Protein AF-A0A9X0DJ21-F1 (afdb_monomer_lite)

Organism: NCBI:txid352851

Sequence (157 aa):
MDANLIQVYNGWKTKWSEVTDAQFYNQDRMFVDFAKQVISEDSALPYNHIPEDHETEIFLWKKCCLKAYTKSRVVLDADNSPAKGNPKRTIYPWAIMRDTIDQTLFAVPNGQESRDGLIYSQHYTLIKILFDSSKVYVFDNDSVENLTLDFGYIRSL

pLDDT: mean 78.43, std 15.04, range [40.66, 96.31]

Foldseek 3Di:
DDDDVVNVVVVVVVVCPVPDDCVVDPPVPDADDDDDDDAPPLADDPDPDRDPPDDGDWDFDFQVVVVVVLVVQFDADPVRHTDPFGWDKDWADPPPDPTTIWIKTAGDVVHPCVVVVHGIDTGDIPCVVVVVVVVADCVRDPCNVVVPPDVVVVVVD

Radius of gyration: 21.07 Å; chains: 1; bounding box: 64×50×48 Å

Structure (mmCIF, N/CA/C/O backbone):
data_AF-A0A9X0DJ21-F1
#
_entry.id   AF-A0A9X0DJ21-F1
#
loop_
_atom_site.group_PDB
_atom_site.id
_atom_site.type_symbol
_atom_site.label_atom_id
_atom_site.label_alt_id
_atom_site.label_comp_id
_atom_site.label_asym_id
_atom_site.label_entity_id
_atom_site.label_seq_id
_atom_site.pdbx_PDB_ins_code
_atom_site.Cartn_x
_atom_site.Cartn_y
_atom_site.Cartn_z
_atom_site.occupancy
_atom_site.B_iso_or_equiv
_atom_site.auth_seq_id
_atom_site.auth_comp_id
_atom_site.auth_asym_id
_atom_site.auth_atom_id
_atom_site.pdbx_PDB_model_num
ATOM 1 N N . MET A 1 1 ? -4.616 -16.361 -16.523 1.00 40.66 1 MET A N 1
ATOM 2 C CA . MET A 1 1 ? -5.342 -17.480 -15.884 1.00 40.66 1 MET A CA 1
ATOM 3 C C . MET A 1 1 ? -5.658 -17.015 -14.468 1.00 40.66 1 MET A C 1
ATOM 5 O O . MET A 1 1 ? -4.740 -16.924 -13.663 1.00 40.66 1 MET A O 1
ATOM 9 N N . ASP A 1 2 ? -6.891 -16.573 -14.210 1.00 50.56 2 ASP A N 1
ATOM 10 C CA . ASP A 1 2 ? -7.276 -15.996 -12.915 1.00 50.56 2 ASP A CA 1
ATOM 11 C C . ASP A 1 2 ? -7.423 -17.112 -11.882 1.00 50.56 2 ASP A C 1
ATOM 13 O O . ASP A 1 2 ? -8.472 -17.746 -11.765 1.00 50.56 2 ASP A O 1
ATOM 17 N N . ALA A 1 3 ? -6.347 -17.398 -11.149 1.00 56.91 3 ALA A N 1
ATOM 18 C CA . ALA A 1 3 ? -6.447 -18.252 -9.980 1.00 56.91 3 ALA A CA 1
ATOM 19 C C . ALA A 1 3 ? -7.400 -17.579 -8.982 1.00 56.91 3 ALA A C 1
ATOM 21 O O . ALA A 1 3 ? -7.166 -16.449 -8.548 1.00 56.91 3 ALA A O 1
ATOM 22 N N . ASN A 1 4 ? -8.484 -18.272 -8.630 1.00 76.38 4 ASN A N 1
ATOM 23 C CA . ASN A 1 4 ? -9.411 -17.823 -7.599 1.00 76.38 4 ASN A CA 1
ATOM 24 C C . ASN A 1 4 ? -8.607 -17.529 -6.317 1.00 76.38 4 ASN A C 1
ATOM 26 O O . ASN A 1 4 ? -7.841 -18.382 -5.865 1.00 76.38 4 ASN A O 1
ATOM 30 N N . LEU A 1 5 ? -8.766 -16.339 -5.728 1.00 71.50 5 LEU A N 1
ATOM 31 C CA . LEU A 1 5 ? -8.039 -15.912 -4.522 1.00 71.50 5 LEU A CA 1
ATOM 32 C C . LEU A 1 5 ? -8.135 -16.934 -3.378 1.00 71.50 5 LEU A C 1
ATOM 34 O O . LEU A 1 5 ? -7.177 -17.112 -2.631 1.00 71.50 5 LEU A O 1
ATOM 38 N N . ILE A 1 6 ? -9.252 -17.661 -3.288 1.00 77.25 6 ILE A N 1
ATOM 39 C CA . ILE A 1 6 ? -9.448 -18.747 -2.319 1.00 77.25 6 ILE A CA 1
ATOM 40 C C . ILE A 1 6 ? -8.429 -19.870 -2.543 1.00 77.25 6 ILE A C 1
ATOM 42 O O . ILE A 1 6 ? -7.840 -20.384 -1.594 1.00 77.25 6 ILE A O 1
ATOM 46 N N . GLN A 1 7 ? -8.189 -20.247 -3.798 1.00 83.38 7 GLN A N 1
ATOM 47 C CA . GLN A 1 7 ? -7.231 -21.293 -4.148 1.00 83.38 7 GLN A CA 1
ATOM 48 C C . GLN A 1 7 ? -5.796 -20.858 -3.835 1.00 83.38 7 GLN A C 1
ATOM 50 O O . GLN A 1 7 ? -5.029 -21.642 -3.275 1.00 83.38 7 GLN A O 1
ATOM 55 N N . VAL A 1 8 ? -5.453 -19.601 -4.137 1.00 81.06 8 VAL A N 1
ATOM 56 C CA . VAL A 1 8 ? -4.143 -19.019 -3.802 1.00 81.06 8 VAL A CA 1
ATOM 57 C C . VAL A 1 8 ? -3.930 -19.013 -2.288 1.00 81.06 8 VAL A C 1
ATOM 59 O O . VAL A 1 8 ? -2.890 -19.468 -1.813 1.00 81.06 8 VAL A O 1
ATOM 62 N N . TYR A 1 9 ? -4.934 -18.576 -1.524 1.00 81.00 9 TYR A N 1
ATOM 63 C CA . TYR A 1 9 ? -4.878 -18.550 -0.065 1.00 81.00 9 TYR A CA 1
ATOM 64 C C . TYR A 1 9 ? -4.716 -19.951 0.539 1.00 81.00 9 TYR A C 1
ATOM 66 O O . TYR A 1 9 ? -3.854 -20.159 1.390 1.00 81.00 9 TYR A O 1
ATOM 74 N N . ASN A 1 10 ? -5.488 -20.934 0.070 1.00 85.31 10 ASN A N 1
ATOM 75 C CA . ASN A 1 10 ? -5.385 -22.313 0.555 1.00 85.31 10 ASN A CA 1
ATOM 76 C C . ASN A 1 10 ? -4.012 -22.931 0.251 1.00 85.31 10 ASN A C 1
ATOM 78 O O . ASN A 1 10 ? -3.435 -23.613 1.102 1.00 85.31 10 ASN A O 1
ATOM 82 N N . GLY A 1 11 ? -3.465 -22.661 -0.938 1.00 88.00 11 GLY A N 1
ATOM 83 C CA . GLY A 1 11 ? -2.114 -23.084 -1.306 1.00 88.00 11 GLY A CA 1
ATOM 84 C C . GLY A 1 11 ? -1.044 -22.446 -0.418 1.00 88.00 11 GLY A C 1
ATOM 85 O O . GLY A 1 11 ? -0.156 -23.143 0.072 1.00 88.00 11 GLY A O 1
ATOM 86 N N . TRP A 1 12 ? -1.156 -21.140 -0.154 1.00 86.12 12 TRP A N 1
ATOM 87 C CA . TRP A 1 12 ? -0.276 -20.436 0.781 1.00 86.12 12 TRP A CA 1
ATOM 88 C C . TRP A 1 12 ? -0.368 -21.022 2.196 1.00 86.12 12 TRP A C 1
ATOM 90 O O . TRP A 1 12 ? 0.663 -21.341 2.781 1.00 86.12 12 TRP A O 1
ATOM 100 N N . LYS A 1 13 ? -1.582 -21.241 2.719 1.00 86.19 13 LYS A N 1
ATOM 101 C CA . LYS A 1 13 ? -1.806 -21.770 4.073 1.00 86.19 13 LYS A CA 1
ATOM 102 C C . LYS A 1 13 ? -1.182 -23.155 4.262 1.00 86.19 13 LYS A C 1
ATOM 104 O O . LYS A 1 13 ? -0.573 -23.407 5.296 1.00 86.19 13 LYS A O 1
ATOM 109 N N . THR A 1 14 ? -1.302 -24.019 3.253 1.00 91.00 14 THR A N 1
ATOM 110 C CA . THR A 1 14 ? -0.694 -25.360 3.261 1.00 91.00 14 THR A CA 1
ATOM 111 C C . THR A 1 14 ? 0.828 -25.259 3.345 1.00 91.00 14 THR A C 1
ATOM 113 O O . THR A 1 14 ? 1.427 -25.773 4.287 1.00 91.00 14 THR A O 1
ATOM 116 N N . LYS A 1 15 ? 1.449 -24.491 2.440 1.00 89.88 15 LYS A N 1
ATOM 117 C CA . LYS A 1 15 ? 2.904 -24.274 2.448 1.00 89.88 15 LYS A CA 1
ATOM 118 C C . LYS A 1 15 ? 3.387 -23.651 3.754 1.00 89.88 15 LYS A C 1
ATOM 120 O O . LYS A 1 15 ? 4.402 -24.071 4.290 1.00 89.88 15 LYS A O 1
ATOM 125 N N . TRP A 1 16 ? 2.651 -22.676 4.287 1.00 86.31 16 TRP A N 1
ATOM 126 C CA . TRP A 1 16 ? 2.971 -22.042 5.563 1.00 86.31 16 TRP A CA 1
ATOM 127 C C . TRP A 1 16 ? 3.025 -23.064 6.703 1.00 86.31 16 TRP A C 1
ATOM 129 O O . TRP A 1 16 ? 3.976 -23.057 7.479 1.00 86.31 16 TRP A O 1
ATOM 139 N N . SER A 1 17 ? 2.049 -23.974 6.788 1.00 87.88 17 SER A N 1
ATOM 140 C CA . SER A 1 17 ? 2.043 -25.020 7.821 1.00 87.88 17 SER A CA 1
ATOM 141 C C . SER A 1 17 ? 3.156 -26.059 7.668 1.00 87.88 17 SER A C 1
ATOM 143 O O . SER A 1 17 ? 3.545 -26.665 8.657 1.00 87.88 17 SER A O 1
ATOM 145 N N . GLU A 1 18 ? 3.683 -26.256 6.458 1.00 91.56 18 GLU A N 1
ATOM 146 C CA . GLU A 1 18 ? 4.798 -27.179 6.205 1.00 91.56 18 GLU A CA 1
ATOM 147 C C . GLU A 1 18 ? 6.156 -26.580 6.592 1.00 91.56 18 GLU A C 1
ATOM 149 O O . GLU A 1 18 ? 7.066 -27.314 6.971 1.00 91.56 18 GLU A O 1
ATOM 154 N N . VAL A 1 19 ? 6.309 -25.254 6.490 1.00 89.62 19 VAL A N 1
ATOM 155 C CA . VAL A 1 19 ? 7.598 -24.564 6.697 1.00 89.62 19 VAL A CA 1
ATOM 156 C C . VAL A 1 19 ? 7.697 -23.815 8.023 1.00 89.62 19 VAL A C 1
ATOM 158 O O . VAL A 1 19 ? 8.762 -23.292 8.350 1.00 89.62 19 VAL A O 1
ATOM 161 N N . THR A 1 20 ? 6.606 -23.732 8.786 1.00 87.06 20 THR A N 1
ATOM 162 C CA . THR A 1 20 ? 6.570 -23.045 10.081 1.00 87.06 20 THR A CA 1
ATOM 163 C C . THR A 1 20 ? 6.091 -23.968 11.186 1.00 87.06 20 THR A C 1
ATOM 165 O O . THR A 1 20 ? 5.258 -24.841 10.969 1.00 87.06 20 THR A O 1
ATOM 168 N N . ASP A 1 21 ? 6.586 -23.735 12.398 1.00 86.19 21 ASP A N 1
ATOM 169 C CA . ASP A 1 21 ? 6.181 -24.480 13.583 1.00 86.19 21 ASP A CA 1
ATOM 170 C C . ASP A 1 21 ? 5.478 -23.540 14.569 1.00 86.19 21 ASP A C 1
ATOM 172 O O . ASP A 1 21 ? 6.038 -22.531 15.012 1.00 86.19 21 ASP A O 1
ATOM 176 N N . ALA A 1 22 ? 4.222 -23.871 14.877 1.00 85.75 22 ALA A N 1
ATOM 177 C CA . ALA A 1 22 ? 3.327 -23.077 15.713 1.00 85.75 22 ALA A CA 1
ATOM 178 C C . ALA A 1 22 ? 3.834 -22.890 17.152 1.00 85.75 22 ALA A C 1
ATOM 180 O O . ALA A 1 22 ? 3.338 -22.011 17.851 1.00 85.75 22 ALA A O 1
ATOM 181 N N . GLN A 1 23 ? 4.839 -23.650 17.603 1.00 91.44 23 GLN A N 1
ATOM 182 C CA . GLN A 1 23 ? 5.464 -23.398 18.903 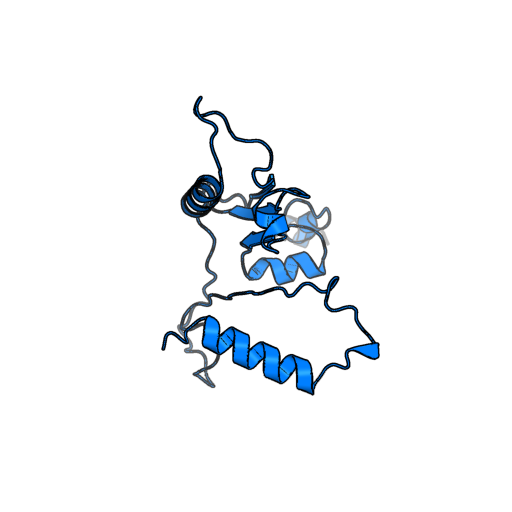1.00 91.44 23 GLN A CA 1
ATOM 183 C C . GLN A 1 23 ? 6.248 -22.072 18.945 1.00 91.44 23 GLN A C 1
ATOM 185 O O . GLN A 1 23 ? 6.427 -21.501 20.021 1.00 91.44 23 GLN A O 1
ATOM 190 N N . PHE A 1 24 ? 6.701 -21.562 17.792 1.00 87.88 24 PHE A N 1
ATOM 191 C CA . PHE A 1 24 ? 7.548 -20.364 17.709 1.00 87.88 24 PHE A CA 1
ATOM 192 C C . PHE A 1 24 ? 6.795 -19.084 17.337 1.00 87.88 24 PHE A C 1
ATOM 194 O O . PHE A 1 24 ? 7.401 -18.013 17.287 1.0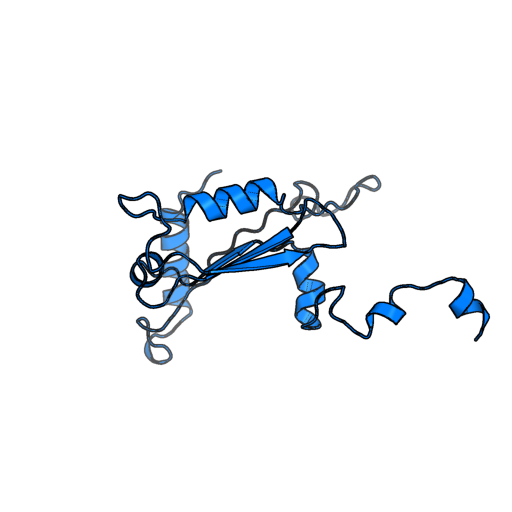0 87.88 24 PHE A O 1
ATOM 201 N N . TYR A 1 25 ? 5.485 -19.152 17.088 1.00 83.75 25 TYR A N 1
ATOM 202 C CA . TYR A 1 25 ? 4.683 -17.968 16.791 1.00 83.75 25 TYR A CA 1
ATOM 203 C C . TYR A 1 25 ? 3.259 -18.091 17.321 1.00 83.75 25 TYR A C 1
ATOM 205 O O . TYR A 1 25 ? 2.696 -19.170 17.450 1.00 83.75 25 TYR A O 1
ATOM 213 N N . ASN A 1 26 ? 2.649 -16.948 17.621 1.00 84.75 26 ASN A N 1
ATOM 214 C CA . ASN A 1 26 ? 1.256 -16.897 18.036 1.00 84.75 26 ASN A CA 1
ATOM 215 C C . ASN A 1 26 ? 0.386 -16.569 16.817 1.00 84.75 26 ASN A C 1
ATOM 217 O O . ASN A 1 26 ? 0.469 -15.464 16.283 1.00 84.75 26 ASN A O 1
ATOM 221 N N . GLN A 1 27 ? -0.437 -17.531 16.397 1.00 80.38 27 GLN A N 1
ATOM 222 C CA . GLN A 1 27 ? -1.327 -17.398 15.240 1.00 80.38 27 GLN A CA 1
ATOM 223 C C . GLN A 1 27 ? -2.316 -16.231 15.377 1.00 80.38 27 GLN A C 1
ATOM 225 O O . GLN A 1 27 ? -2.564 -15.542 14.392 1.00 80.38 27 GLN A O 1
ATOM 230 N N . ASP A 1 28 ? -2.791 -15.936 16.589 1.00 81.69 28 ASP A N 1
ATOM 231 C CA . ASP A 1 28 ? -3.729 -14.835 16.867 1.00 81.69 28 ASP A CA 1
ATOM 232 C C . ASP A 1 28 ? -3.067 -13.447 16.827 1.00 81.69 28 ASP A C 1
ATOM 234 O O . ASP A 1 28 ? -3.740 -12.418 16.876 1.00 81.69 28 ASP A O 1
ATOM 238 N N . ARG A 1 29 ? -1.732 -13.399 16.778 1.00 81.19 29 ARG A N 1
ATOM 239 C CA . ARG A 1 29 ? -0.933 -12.164 16.733 1.00 81.19 29 ARG A CA 1
ATOM 240 C C . ARG A 1 29 ? -0.058 -12.080 15.483 1.00 81.19 29 ARG A C 1
ATOM 242 O O . ARG A 1 29 ? 0.828 -11.230 15.411 1.00 81.19 29 ARG A O 1
ATOM 249 N N . MET A 1 30 ? -0.294 -12.964 14.519 1.00 81.81 30 MET A N 1
ATOM 250 C CA . MET A 1 30 ? 0.423 -13.013 13.256 1.00 81.81 30 MET A CA 1
ATOM 251 C C . MET A 1 30 ? -0.369 -12.282 12.175 1.00 81.81 30 MET A C 1
ATOM 253 O O . MET A 1 30 ? -1.563 -12.508 12.000 1.00 81.81 30 MET A O 1
ATOM 257 N N . PHE A 1 31 ? 0.326 -11.452 11.404 1.00 81.81 31 PHE A N 1
ATOM 258 C CA . PHE A 1 31 ? -0.225 -10.788 10.230 1.00 81.81 31 PHE A CA 1
ATOM 259 C C . PHE A 1 31 ? 0.517 -11.260 8.987 1.00 81.81 31 PHE A C 1
ATOM 261 O O . PHE A 1 31 ? 1.716 -11.533 9.035 1.00 81.81 31 PHE A O 1
ATOM 268 N N . VAL A 1 32 ? -0.208 -11.355 7.879 1.00 80.94 32 VAL A N 1
ATOM 269 C CA . VAL A 1 32 ? 0.325 -11.776 6.584 1.00 80.94 32 VAL A CA 1
ATOM 270 C C . VAL A 1 32 ? 0.119 -10.630 5.615 1.00 80.94 32 VAL A C 1
ATOM 272 O O . VAL A 1 32 ? -1.006 -10.154 5.460 1.00 80.94 32 VAL A O 1
ATOM 275 N N . ASP A 1 33 ? 1.198 -10.191 4.976 1.00 82.75 33 ASP A N 1
ATOM 276 C CA . ASP A 1 33 ? 1.114 -9.201 3.910 1.00 82.75 33 ASP A CA 1
ATOM 277 C C . ASP A 1 33 ? 0.803 -9.907 2.583 1.00 82.75 33 ASP A C 1
ATOM 279 O O . ASP A 1 33 ? 1.553 -10.777 2.130 1.00 82.75 33 ASP A O 1
ATOM 283 N N . PHE A 1 34 ? -0.331 -9.553 1.979 1.00 80.69 34 PHE A N 1
ATOM 284 C CA . PHE A 1 34 ? -0.727 -10.028 0.659 1.00 80.69 34 PHE A CA 1
ATOM 285 C C . PHE A 1 34 ? -0.479 -8.921 -0.360 1.00 80.69 34 PHE A C 1
ATOM 287 O O . PHE A 1 34 ? -1.236 -7.954 -0.445 1.00 80.69 34 PHE A O 1
ATOM 294 N N . ALA A 1 35 ? 0.556 -9.104 -1.176 1.00 81.06 35 ALA A N 1
ATOM 295 C CA . ALA A 1 35 ? 0.945 -8.145 -2.198 1.00 81.06 35 ALA A CA 1
ATOM 296 C C . ALA A 1 35 ? 0.692 -8.679 -3.613 1.00 81.06 35 ALA A C 1
ATOM 298 O O . ALA A 1 35 ? 0.851 -9.867 -3.901 1.00 81.06 35 ALA A O 1
ATOM 299 N N . LYS A 1 36 ? 0.343 -7.763 -4.519 1.00 81.44 36 LYS A N 1
ATOM 300 C CA . LYS A 1 36 ? 0.365 -7.984 -5.966 1.00 81.44 36 LYS A CA 1
ATOM 301 C C . LYS A 1 36 ? 1.354 -7.010 -6.582 1.00 81.44 36 LYS A C 1
ATOM 303 O O . LYS A 1 36 ? 1.246 -5.804 -6.373 1.00 81.44 36 LYS A O 1
ATOM 308 N N . GLN A 1 37 ? 2.252 -7.539 -7.399 1.00 80.56 37 GLN A N 1
ATOM 309 C CA . GLN A 1 37 ? 3.122 -6.740 -8.244 1.00 80.56 37 GLN A CA 1
ATOM 310 C C . GLN A 1 37 ? 2.578 -6.748 -9.674 1.00 80.56 37 GLN A C 1
ATOM 312 O O . GLN A 1 37 ? 2.208 -7.797 -10.198 1.00 80.56 37 GLN A O 1
ATOM 317 N N . VAL A 1 38 ? 2.501 -5.568 -10.287 1.00 80.69 38 VAL A N 1
ATOM 318 C CA . VAL A 1 38 ? 2.201 -5.412 -11.714 1.00 80.69 38 VAL A CA 1
ATOM 319 C C . VAL A 1 38 ? 3.465 -4.883 -12.369 1.00 80.69 38 VAL A C 1
ATOM 321 O O . VAL A 1 38 ? 3.935 -3.801 -12.022 1.00 80.69 38 VAL A O 1
ATOM 324 N N . ILE A 1 39 ? 4.017 -5.678 -13.273 1.00 77.06 39 ILE A N 1
ATOM 325 C CA . ILE A 1 39 ? 5.148 -5.324 -14.129 1.00 77.06 39 ILE A CA 1
ATOM 326 C C . ILE A 1 39 ? 4.647 -5.194 -15.563 1.00 77.06 39 ILE A C 1
ATOM 328 O O . ILE A 1 39 ? 3.575 -5.721 -15.878 1.00 77.06 39 ILE A O 1
ATOM 332 N N . SER A 1 40 ? 5.380 -4.462 -16.402 1.00 75.88 40 SER A N 1
ATOM 333 C CA . SER A 1 40 ? 5.120 -4.494 -17.842 1.00 75.88 40 SER A CA 1
ATOM 334 C C . SER A 1 40 ? 5.287 -5.931 -18.332 1.00 75.88 40 SER A C 1
ATOM 336 O O . SER A 1 40 ? 6.086 -6.693 -17.783 1.00 75.88 40 SER A O 1
ATOM 338 N N . GLU A 1 41 ? 4.477 -6.321 -19.312 1.00 69.81 41 GLU A N 1
ATOM 339 C CA . GLU A 1 41 ? 4.492 -7.676 -19.873 1.00 69.81 41 GLU A CA 1
ATOM 340 C C . GLU A 1 41 ? 5.894 -8.052 -20.366 1.00 69.81 41 GLU A C 1
ATOM 342 O O . GLU A 1 41 ? 6.343 -9.187 -20.200 1.00 69.81 41 GLU A O 1
ATOM 347 N N . ASP A 1 42 ? 6.619 -7.048 -20.844 1.00 65.94 42 ASP A N 1
ATOM 348 C CA . ASP A 1 42 ? 7.948 -7.191 -21.407 1.00 65.94 42 ASP A CA 1
ATOM 349 C C . ASP A 1 42 ? 9.071 -7.083 -20.355 1.00 65.94 42 ASP A C 1
ATOM 351 O O . ASP A 1 42 ? 10.237 -7.312 -20.677 1.00 65.94 42 ASP A O 1
ATOM 355 N N . SER A 1 43 ? 8.756 -6.782 -19.082 1.00 61.31 43 SER A N 1
ATOM 356 C CA . SER A 1 43 ? 9.764 -6.401 -18.082 1.00 61.31 43 SER A CA 1
ATOM 357 C C . SER A 1 43 ? 10.225 -7.467 -17.078 1.00 61.31 43 SER A C 1
ATOM 359 O O . SER A 1 43 ? 11.079 -7.122 -16.265 1.00 61.31 43 SER A O 1
ATOM 361 N N . ALA A 1 44 ? 9.779 -8.741 -17.140 1.00 56.59 44 ALA A N 1
ATOM 362 C CA . ALA A 1 44 ? 10.603 -9.914 -16.740 1.00 56.59 44 ALA A CA 1
ATOM 363 C C . ALA A 1 44 ? 9.929 -11.313 -16.848 1.00 56.59 44 ALA A C 1
ATOM 365 O O . ALA A 1 44 ? 8.794 -11.514 -16.419 1.00 56.59 44 ALA A O 1
ATOM 366 N N . LEU A 1 45 ? 10.774 -12.296 -17.223 1.00 53.47 45 LEU A N 1
ATOM 367 C CA . LEU A 1 45 ? 10.781 -13.763 -16.977 1.00 53.47 45 LEU A CA 1
ATOM 368 C C . LEU A 1 45 ? 10.420 -14.783 -18.086 1.00 53.47 45 LEU A C 1
ATOM 370 O O . LEU A 1 45 ? 10.922 -15.901 -17.964 1.00 53.47 45 LEU A O 1
ATOM 374 N N . PRO A 1 46 ? 9.663 -14.514 -19.170 1.00 53.41 46 PRO A N 1
ATOM 375 C CA . PRO A 1 46 ? 9.485 -15.525 -20.224 1.00 53.41 46 PRO A CA 1
ATOM 376 C C . PRO A 1 46 ? 10.692 -15.634 -21.167 1.00 53.41 46 PRO A C 1
ATOM 378 O O . PRO A 1 46 ? 10.907 -16.677 -21.783 1.00 53.41 46 PRO A O 1
ATOM 381 N N . TYR A 1 47 ? 11.474 -14.559 -21.292 1.00 52.84 47 TYR A N 1
ATOM 382 C CA . TYR A 1 47 ? 12.551 -14.453 -22.267 1.00 52.84 47 TYR A CA 1
ATOM 383 C C . TYR A 1 47 ? 13.914 -14.475 -21.572 1.00 52.84 47 TYR A C 1
ATOM 385 O O . TYR A 1 47 ? 14.208 -13.638 -20.724 1.00 52.84 47 TYR A O 1
ATOM 393 N N . ASN A 1 48 ? 14.784 -15.401 -21.987 1.00 58.38 48 ASN A N 1
ATOM 394 C CA . ASN A 1 48 ? 16.209 -15.395 -21.625 1.00 58.38 48 ASN A CA 1
ATOM 395 C C . ASN A 1 48 ? 16.980 -14.228 -22.285 1.00 58.38 48 ASN A C 1
ATOM 397 O O . ASN A 1 48 ? 18.186 -14.106 -22.087 1.00 58.38 48 ASN A O 1
ATOM 401 N N . HIS A 1 49 ? 16.305 -13.410 -23.102 1.00 62.12 49 HIS A N 1
ATOM 402 C CA . HIS A 1 49 ? 16.877 -12.304 -23.860 1.00 62.12 49 HIS A CA 1
ATOM 403 C C . HIS A 1 49 ? 15.879 -11.141 -23.919 1.00 62.12 49 HIS A C 1
ATOM 405 O O . HIS A 1 49 ? 14.745 -11.321 -24.354 1.00 62.12 49 HIS A O 1
ATOM 411 N N . ILE A 1 50 ? 16.310 -9.955 -23.498 1.00 67.69 50 ILE A N 1
ATOM 412 C CA . ILE A 1 50 ? 15.560 -8.700 -23.632 1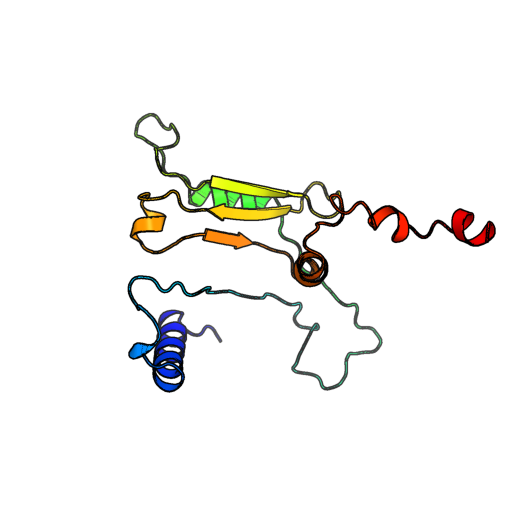.00 67.69 50 ILE A CA 1
ATOM 413 C C . ILE A 1 50 ? 15.804 -8.176 -25.061 1.00 67.69 50 ILE A C 1
ATOM 415 O O . ILE A 1 50 ? 16.974 -8.119 -25.446 1.00 67.69 50 ILE A O 1
ATOM 419 N N . PRO A 1 51 ? 14.782 -7.871 -25.882 1.00 71.44 51 PRO A N 1
ATOM 420 C CA . PRO A 1 51 ? 14.988 -7.298 -27.217 1.00 71.44 51 PRO A CA 1
ATOM 421 C C . PRO A 1 51 ? 15.849 -6.026 -27.170 1.00 71.44 51 PRO A C 1
ATOM 423 O O . PRO A 1 51 ? 15.753 -5.259 -26.216 1.00 71.44 51 PRO A O 1
ATOM 426 N N . GLU A 1 52 ? 16.697 -5.793 -28.178 1.00 74.69 52 GLU A N 1
ATOM 427 C CA . GLU A 1 52 ? 17.582 -4.609 -28.208 1.00 74.69 52 GLU A CA 1
ATOM 428 C C . GLU A 1 52 ? 16.808 -3.278 -28.256 1.00 74.69 52 GLU A C 1
ATOM 430 O O . GLU A 1 52 ? 17.330 -2.250 -27.833 1.00 74.69 52 GLU A O 1
ATOM 435 N N . ASP A 1 53 ? 15.567 -3.298 -28.742 1.00 78.38 53 ASP A N 1
ATOM 436 C CA . ASP A 1 53 ? 14.647 -2.162 -28.824 1.00 78.38 53 ASP A CA 1
ATOM 437 C C . ASP A 1 53 ? 13.668 -2.073 -27.640 1.00 78.38 53 ASP A C 1
ATOM 439 O O . ASP A 1 53 ? 12.771 -1.229 -27.639 1.00 78.38 53 ASP A O 1
ATOM 443 N N . HIS A 1 54 ? 13.824 -2.920 -26.618 1.00 74.25 54 HIS A N 1
ATOM 444 C CA . HIS A 1 54 ? 12.947 -2.902 -25.455 1.00 74.25 54 HIS A CA 1
ATOM 445 C C . HIS A 1 54 ? 13.298 -1.758 -24.495 1.00 74.25 54 HIS A C 1
ATOM 447 O O . HIS A 1 54 ? 14.374 -1.727 -23.892 1.00 74.25 54 HIS A O 1
ATOM 453 N N . GLU A 1 55 ? 12.345 -0.852 -24.279 1.00 73.44 55 GLU A N 1
ATOM 454 C CA . GLU A 1 55 ? 12.430 0.157 -23.227 1.00 73.44 55 GLU A CA 1
ATOM 455 C C . GLU A 1 55 ? 11.820 -0.370 -21.925 1.00 73.44 55 GLU A C 1
ATOM 457 O O . GLU A 1 55 ? 10.689 -0.850 -21.888 1.00 73.44 55 GLU A O 1
ATOM 462 N N . THR A 1 56 ? 12.567 -0.263 -20.823 1.00 72.69 56 THR A N 1
ATOM 463 C CA . THR A 1 56 ? 12.065 -0.678 -19.510 1.00 72.69 56 THR A CA 1
ATOM 464 C C . THR A 1 56 ? 10.965 0.263 -19.033 1.00 72.69 56 THR A C 1
ATOM 466 O O . THR A 1 56 ? 11.187 1.458 -18.836 1.00 72.69 56 THR A O 1
ATOM 469 N N . GLU A 1 57 ? 9.794 -0.297 -18.749 1.00 78.81 57 GLU A N 1
ATOM 470 C CA . GLU A 1 57 ? 8.647 0.460 -18.260 1.00 78.81 57 GLU A CA 1
ATOM 471 C C . GLU A 1 57 ? 8.397 0.246 -16.763 1.00 78.81 57 GLU A C 1
ATOM 473 O O . GLU A 1 57 ? 8.510 -0.861 -16.224 1.00 78.81 57 GLU A O 1
ATOM 478 N N . ILE A 1 58 ? 7.976 1.320 -16.091 1.00 77.69 58 ILE A N 1
ATOM 479 C CA . ILE A 1 58 ? 7.511 1.292 -14.703 1.00 77.69 58 ILE A CA 1
ATOM 480 C C . ILE A 1 58 ? 6.109 1.891 -14.655 1.00 77.69 58 ILE A C 1
ATOM 482 O O . ILE A 1 58 ? 5.884 3.027 -15.074 1.00 77.69 58 ILE A O 1
ATOM 486 N N . PHE A 1 59 ? 5.160 1.151 -14.084 1.00 85.81 59 PHE A N 1
ATOM 487 C CA . PHE A 1 59 ? 3.815 1.667 -13.866 1.00 85.81 59 PHE A CA 1
ATOM 488 C C . PHE A 1 59 ? 3.741 2.519 -12.602 1.00 85.81 59 PHE A C 1
ATOM 490 O O . PHE A 1 59 ? 4.127 2.084 -11.518 1.00 85.81 59 PHE A O 1
ATOM 497 N N . LEU A 1 60 ? 3.185 3.723 -12.751 1.00 89.31 60 LEU A N 1
ATOM 498 C CA . LEU A 1 60 ? 2.901 4.649 -11.658 1.00 89.31 60 LEU A CA 1
ATOM 499 C C . LEU A 1 60 ? 1.407 4.655 -11.329 1.00 89.31 60 LEU A C 1
ATOM 501 O O . LEU A 1 60 ? 0.547 4.556 -12.211 1.00 89.31 60 LEU A O 1
ATOM 505 N N . TRP A 1 61 ? 1.077 4.874 -10.060 1.00 92.62 61 TRP A N 1
ATOM 506 C CA . TRP A 1 61 ? -0.312 5.001 -9.640 1.00 92.62 61 TRP A CA 1
ATOM 507 C C . TRP A 1 61 ? -0.884 6.386 -9.944 1.00 92.62 61 TRP A C 1
ATOM 509 O O . TRP A 1 61 ? -0.420 7.409 -9.434 1.00 92.62 61 TRP A O 1
ATOM 519 N N . LYS A 1 62 ? -1.977 6.428 -10.716 1.00 94.62 62 LYS A N 1
ATOM 520 C CA . LYS A 1 62 ? -2.727 7.667 -10.955 1.00 94.62 62 LYS A CA 1
ATOM 521 C C . LYS A 1 62 ? -3.444 8.130 -9.686 1.00 94.62 62 LYS A C 1
ATOM 523 O O . LYS A 1 62 ? -4.242 7.407 -9.082 1.00 94.62 62 LYS A O 1
ATOM 528 N N . LYS A 1 63 ? -3.258 9.404 -9.344 1.00 94.81 63 LYS A N 1
ATOM 529 C CA . LYS A 1 63 ? -3.864 10.079 -8.187 1.00 94.81 63 LYS A CA 1
ATOM 530 C C . LYS A 1 63 ? -5.387 9.987 -8.168 1.00 94.81 63 LYS A C 1
ATOM 532 O O . LYS A 1 63 ? -5.973 9.866 -7.093 1.00 94.81 63 LYS A O 1
ATOM 537 N N . CYS A 1 64 ? -6.045 10.056 -9.326 1.00 95.69 64 CYS A N 1
ATOM 538 C CA . CYS A 1 64 ? -7.502 9.939 -9.419 1.00 95.69 64 CYS A CA 1
ATOM 539 C C . CYS A 1 64 ? -8.000 8.539 -9.024 1.00 95.69 64 CYS A C 1
ATOM 541 O O . CYS A 1 64 ? -8.944 8.440 -8.242 1.00 95.69 64 CYS A O 1
ATOM 543 N N . CYS A 1 65 ? -7.326 7.478 -9.476 1.00 95.75 65 CYS A N 1
ATOM 544 C CA . CYS A 1 65 ? -7.657 6.092 -9.149 1.00 95.75 65 CYS A CA 1
ATOM 545 C C . CYS A 1 65 ? -7.479 5.827 -7.653 1.00 95.75 65 CYS A C 1
ATOM 547 O O . CYS A 1 65 ? -8.381 5.315 -6.996 1.00 95.75 65 CYS A O 1
ATOM 549 N N . LEU A 1 66 ? -6.361 6.281 -7.084 1.00 95.75 66 LEU A N 1
ATOM 550 C CA . LEU A 1 66 ? -6.098 6.140 -5.655 1.00 95.75 66 LEU A CA 1
ATOM 551 C C . LEU A 1 66 ? -7.068 6.951 -4.786 1.00 95.75 66 LEU A C 1
ATOM 553 O O . LEU A 1 66 ? -7.470 6.484 -3.722 1.00 95.75 66 LEU A O 1
ATOM 557 N N . LYS A 1 67 ? -7.509 8.131 -5.248 1.00 95.62 67 LYS A N 1
ATOM 558 C CA . LYS A 1 67 ? -8.596 8.892 -4.606 1.00 95.62 67 LYS A CA 1
ATOM 559 C C . LYS A 1 67 ? -9.930 8.144 -4.659 1.00 95.62 67 LYS A C 1
ATOM 561 O O . LYS A 1 67 ? -10.649 8.156 -3.665 1.00 95.62 67 LYS A O 1
ATOM 566 N N . ALA A 1 68 ? -10.271 7.536 -5.795 1.00 96.31 68 ALA A N 1
ATOM 567 C CA . ALA A 1 68 ? -11.490 6.742 -5.930 1.00 96.31 68 ALA A CA 1
ATOM 568 C C . ALA A 1 68 ? -11.460 5.526 -4.993 1.00 96.31 68 ALA A C 1
ATOM 570 O O . ALA A 1 68 ? -12.425 5.304 -4.266 1.00 96.31 68 ALA A O 1
ATOM 571 N N . TYR A 1 69 ? -10.318 4.832 -4.918 1.00 95.50 69 TYR A N 1
ATOM 572 C CA . TYR A 1 69 ? -10.099 3.754 -3.958 1.00 95.50 69 TYR A CA 1
ATOM 573 C C . TYR A 1 69 ? -10.323 4.237 -2.524 1.00 95.50 69 TYR A C 1
ATOM 575 O O . TYR A 1 69 ? -11.155 3.670 -1.826 1.00 95.50 69 TYR A O 1
ATOM 583 N N . THR A 1 70 ? -9.693 5.340 -2.095 1.00 94.81 70 THR A N 1
ATOM 584 C CA . THR A 1 70 ? -9.933 5.885 -0.746 1.00 94.81 70 THR A CA 1
ATOM 585 C C . THR A 1 70 ? -11.411 6.157 -0.496 1.00 94.81 70 THR A C 1
ATOM 587 O O . THR A 1 70 ? -11.925 5.759 0.541 1.00 94.81 70 THR A O 1
ATOM 590 N N . LYS A 1 71 ? -12.108 6.800 -1.440 1.00 94.19 71 LYS A N 1
ATOM 591 C CA . LYS A 1 71 ? -13.540 7.095 -1.298 1.00 94.19 71 LYS A CA 1
ATOM 592 C C . LYS A 1 71 ? -14.383 5.831 -1.132 1.00 94.19 71 LYS A C 1
ATOM 594 O O . LYS A 1 71 ? -15.290 5.845 -0.316 1.00 94.19 71 LYS A O 1
ATOM 599 N N . SER A 1 72 ? -14.057 4.744 -1.835 1.00 93.44 72 SER A N 1
ATOM 600 C CA . SER A 1 72 ? -14.758 3.461 -1.660 1.00 93.44 72 SER A CA 1
ATOM 601 C C . SER A 1 72 ? -14.550 2.813 -0.288 1.00 93.44 72 SER A C 1
ATOM 603 O O . SER A 1 72 ? -15.294 1.905 0.063 1.00 93.44 72 SER A O 1
ATOM 605 N N . ARG A 1 73 ? -13.554 3.263 0.487 1.00 92.00 73 ARG A N 1
ATOM 606 C CA . ARG A 1 73 ? -13.309 2.801 1.862 1.00 92.00 73 ARG A CA 1
ATOM 607 C C . ARG A 1 73 ? -13.949 3.701 2.920 1.00 92.00 73 ARG A C 1
ATOM 609 O O . ARG A 1 73 ? -13.885 3.373 4.099 1.00 92.00 73 ARG A O 1
ATOM 616 N N . VAL A 1 74 ? -14.523 4.840 2.524 1.00 91.31 74 VAL A N 1
ATOM 617 C CA . VAL A 1 74 ? -15.162 5.765 3.461 1.00 91.31 74 VAL A CA 1
ATOM 618 C C . VAL A 1 74 ? -16.593 5.313 3.731 1.00 91.31 74 VAL A C 1
ATOM 620 O O . VAL A 1 74 ? -17.415 5.242 2.821 1.00 91.31 74 VAL A O 1
ATOM 623 N N . VAL A 1 75 ? -16.893 5.063 4.998 1.00 90.00 75 VAL A N 1
ATOM 624 C CA . VAL A 1 75 ? -18.242 4.874 5.528 1.00 90.00 75 VAL A CA 1
ATOM 625 C C . VAL A 1 75 ? -18.791 6.233 5.953 1.00 90.00 75 VAL A C 1
ATOM 627 O O . VAL A 1 75 ? -18.091 7.02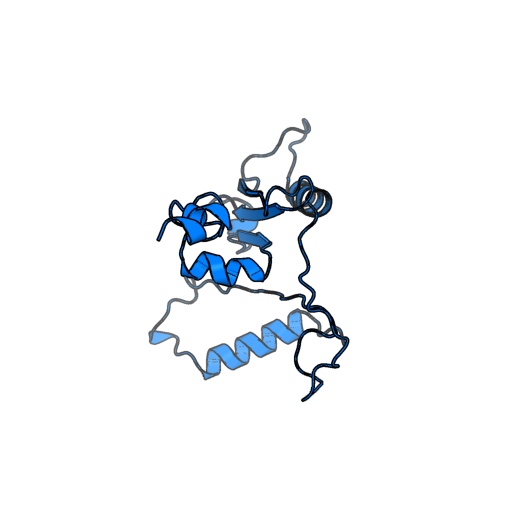0 6.601 1.00 90.00 75 VAL A O 1
ATOM 630 N N . LEU A 1 76 ? -20.034 6.512 5.572 1.00 91.88 76 LEU A N 1
ATOM 631 C CA . LEU A 1 76 ? -20.743 7.740 5.914 1.00 91.88 76 LEU A CA 1
ATOM 632 C C . LEU A 1 76 ? -21.856 7.438 6.918 1.00 91.88 76 LEU A C 1
ATOM 634 O O . LEU A 1 76 ? -22.494 6.387 6.833 1.00 91.88 76 LEU A O 1
ATOM 638 N N . ASP A 1 77 ? -22.081 8.364 7.843 1.00 91.12 77 ASP A N 1
ATOM 639 C CA . ASP A 1 77 ? -23.241 8.357 8.730 1.00 91.12 77 ASP A CA 1
ATOM 640 C C . ASP A 1 77 ? -24.503 8.826 7.976 1.00 91.12 77 ASP A C 1
ATOM 642 O O . ASP A 1 77 ? -24.449 9.257 6.820 1.00 91.12 77 ASP A O 1
ATOM 646 N N . ALA A 1 78 ? -25.672 8.739 8.620 1.00 92.00 78 ALA A N 1
ATOM 647 C CA . ALA A 1 78 ? -26.958 9.094 8.007 1.00 92.00 78 ALA A CA 1
ATOM 648 C C . ALA A 1 78 ? -27.047 10.569 7.562 1.00 92.00 78 ALA A C 1
ATOM 650 O O . ALA A 1 78 ? -27.824 10.900 6.668 1.00 92.00 78 ALA A O 1
ATOM 651 N N . ASP A 1 79 ? -26.247 11.445 8.169 1.00 93.44 79 ASP A N 1
ATOM 652 C CA . ASP A 1 79 ? -26.114 12.862 7.820 1.00 93.44 79 ASP A CA 1
ATOM 653 C C . ASP A 1 79 ? -25.074 13.120 6.711 1.00 93.44 79 ASP A C 1
ATOM 655 O O . ASP A 1 79 ? -24.764 14.270 6.399 1.00 93.44 79 ASP A O 1
ATOM 659 N N . ASN A 1 80 ? -24.552 12.054 6.096 1.00 89.25 80 ASN A N 1
ATOM 660 C CA . ASN A 1 80 ? -23.531 12.078 5.054 1.00 89.25 80 ASN A CA 1
ATOM 661 C C . ASN A 1 80 ? -22.153 12.587 5.533 1.00 89.25 80 ASN A C 1
ATOM 663 O O . ASN A 1 80 ? -21.292 12.913 4.708 1.00 89.25 80 ASN A O 1
ATOM 667 N N . SER A 1 81 ? -21.918 12.647 6.849 1.00 90.25 81 SER A N 1
ATOM 668 C CA . SER A 1 81 ? -20.602 12.935 7.423 1.00 90.25 81 SER A CA 1
ATOM 669 C C . SER A 1 81 ? -19.729 11.666 7.498 1.00 90.25 81 SER A C 1
ATOM 671 O O . SER A 1 81 ? -20.255 10.551 7.529 1.00 90.25 81 SER A O 1
ATOM 673 N N . PRO A 1 82 ? -18.383 11.776 7.479 1.00 88.00 82 PRO A N 1
ATOM 674 C CA . PRO A 1 82 ? -17.515 10.610 7.618 1.00 88.00 82 PRO A CA 1
ATOM 675 C C . PRO A 1 82 ? -17.665 9.954 8.993 1.00 88.00 82 PRO A C 1
ATOM 677 O O . PRO A 1 82 ? -17.310 10.552 10.010 1.00 88.00 82 PRO A O 1
ATOM 680 N N . ALA A 1 83 ? -18.087 8.691 9.003 1.00 88.38 83 ALA A N 1
ATOM 681 C CA . ALA A 1 83 ? -18.247 7.917 10.224 1.00 88.38 83 ALA A CA 1
ATOM 682 C C . ALA A 1 83 ? -16.928 7.763 11.001 1.00 88.38 83 ALA A C 1
ATOM 684 O O . ALA A 1 83 ? -15.812 7.781 10.453 1.00 88.38 83 ALA A O 1
ATOM 685 N N . LYS A 1 84 ? -17.037 7.550 12.313 1.00 86.62 84 LYS A N 1
ATOM 686 C CA . LYS A 1 84 ? -15.873 7.247 13.152 1.00 86.62 84 LYS A CA 1
ATOM 687 C C . LYS A 1 84 ? -15.297 5.876 12.781 1.00 86.62 84 LYS A C 1
ATOM 689 O O . LYS A 1 84 ? -16.018 4.891 12.696 1.00 86.62 84 LYS A O 1
ATOM 694 N N . GLY A 1 85 ? -13.973 5.802 12.632 1.00 87.50 85 GLY A N 1
ATOM 695 C CA . GLY A 1 85 ? -13.272 4.552 12.308 1.00 87.50 85 GLY A CA 1
ATOM 696 C C . GLY A 1 85 ? -12.917 4.379 10.831 1.00 87.50 85 GLY A C 1
ATOM 697 O O . GLY A 1 85 ? -12.360 3.346 10.473 1.00 87.50 85 GLY A O 1
ATOM 698 N N . ASN A 1 86 ? -13.179 5.391 9.999 1.00 90.56 86 ASN A N 1
ATOM 699 C CA . ASN A 1 86 ? -12.677 5.455 8.628 1.00 90.56 86 ASN A CA 1
ATOM 700 C C . ASN A 1 86 ? -11.141 5.374 8.565 1.00 90.56 86 ASN A C 1
ATOM 702 O O . ASN A 1 86 ? -10.475 5.985 9.408 1.00 90.56 86 ASN A O 1
ATOM 706 N N . PRO A 1 87 ? -10.566 4.682 7.563 1.00 93.19 87 PRO A N 1
ATOM 707 C CA . PRO A 1 87 ? -9.126 4.502 7.462 1.00 93.19 87 PRO A CA 1
ATOM 708 C C . PRO A 1 87 ? -8.378 5.829 7.321 1.00 93.19 87 PRO A C 1
ATOM 710 O O . PRO A 1 87 ? -8.810 6.762 6.636 1.00 93.19 87 PRO A O 1
ATOM 713 N N . LYS A 1 88 ? -7.205 5.902 7.951 1.00 93.31 88 LYS A N 1
ATOM 714 C CA . LYS A 1 88 ? -6.304 7.052 7.858 1.00 93.31 88 LYS A CA 1
ATOM 715 C C . LYS A 1 88 ? -5.461 6.944 6.601 1.00 93.31 88 LYS A C 1
ATOM 717 O O . LYS A 1 88 ? -4.781 5.946 6.388 1.00 93.31 88 LYS A O 1
ATOM 722 N N . ARG A 1 89 ? -5.470 7.994 5.786 1.00 94.25 89 ARG A N 1
ATOM 723 C CA . ARG A 1 89 ? -4.716 8.044 4.534 1.00 94.25 89 ARG A CA 1
ATOM 724 C C . ARG A 1 89 ? -3.438 8.860 4.686 1.00 94.25 89 ARG A C 1
ATOM 726 O O . ARG A 1 89 ? -3.504 10.025 5.067 1.00 94.25 89 ARG A O 1
ATOM 733 N N . THR A 1 90 ? -2.328 8.283 4.246 1.00 93.12 90 THR A N 1
ATOM 734 C CA . THR A 1 90 ? -1.058 8.978 4.013 1.00 93.12 90 THR A CA 1
ATOM 735 C C . THR A 1 90 ? -0.750 8.961 2.520 1.00 93.12 90 THR A C 1
ATOM 737 O O . THR A 1 90 ? -0.875 7.921 1.870 1.00 93.12 90 THR A O 1
ATOM 740 N N . ILE A 1 91 ? -0.388 10.120 1.969 1.00 91.31 91 ILE A N 1
ATOM 741 C CA . ILE A 1 91 ? -0.045 10.299 0.555 1.00 91.31 91 ILE A CA 1
ATOM 742 C C . ILE A 1 91 ? 1.438 10.624 0.466 1.00 91.31 91 ILE A C 1
ATOM 744 O O . ILE A 1 91 ? 1.915 11.491 1.193 1.00 91.31 91 ILE A O 1
ATOM 748 N N . TYR A 1 92 ? 2.117 9.985 -0.476 1.00 86.62 92 TYR A N 1
ATOM 749 C CA . TYR A 1 92 ? 3.511 10.241 -0.799 1.00 86.62 92 TYR A CA 1
ATOM 750 C C . TYR A 1 92 ? 3.563 10.797 -2.227 1.00 86.62 92 TYR A C 1
ATOM 752 O O . TYR A 1 92 ? 3.243 10.074 -3.178 1.00 86.62 92 TYR A O 1
ATOM 760 N N . PRO A 1 93 ? 3.853 12.099 -2.407 1.00 83.25 93 PRO A N 1
ATOM 761 C CA . PRO A 1 93 ? 4.024 12.682 -3.730 1.00 83.25 93 PRO A CA 1
ATOM 762 C C . PRO A 1 93 ? 5.143 11.966 -4.483 1.00 83.25 93 PRO A C 1
ATOM 764 O O . PRO A 1 93 ? 6.204 11.707 -3.920 1.00 83.25 93 PRO A O 1
ATOM 767 N N . TRP A 1 94 ? 4.914 11.665 -5.758 1.00 77.81 94 TRP A N 1
ATOM 768 C CA . TRP A 1 94 ? 5.905 10.974 -6.571 1.00 77.81 94 TRP A CA 1
ATOM 769 C C . TRP A 1 94 ? 6.583 11.943 -7.543 1.00 77.81 94 TRP A C 1
ATOM 771 O O . TRP A 1 94 ? 5.894 12.582 -8.332 1.00 77.81 94 TRP A O 1
ATOM 781 N N . ALA A 1 95 ? 7.915 12.056 -7.486 1.00 71.56 95 ALA A N 1
ATOM 782 C CA . ALA A 1 95 ? 8.773 12.702 -8.495 1.00 71.56 95 ALA A CA 1
ATOM 783 C C . ALA A 1 95 ? 8.282 14.059 -9.078 1.00 71.56 95 ALA A C 1
ATOM 785 O O . ALA A 1 95 ? 8.426 14.301 -10.272 1.00 71.56 95 ALA A O 1
ATOM 786 N N . ILE A 1 96 ? 7.665 14.944 -8.275 1.00 72.81 96 ILE A N 1
ATOM 787 C CA . ILE A 1 96 ? 7.084 16.245 -8.715 1.00 72.81 96 ILE A CA 1
ATOM 788 C C . ILE A 1 96 ? 5.968 16.090 -9.780 1.00 72.81 96 ILE A C 1
ATOM 790 O O . ILE A 1 96 ? 5.438 17.051 -10.340 1.00 72.81 96 ILE A O 1
ATOM 794 N N . MET A 1 97 ? 5.505 14.870 -10.025 1.00 83.12 97 MET A N 1
ATOM 795 C CA . MET A 1 97 ? 4.424 14.602 -10.956 1.00 83.12 97 MET A CA 1
ATOM 796 C C . MET A 1 97 ? 3.083 14.961 -10.309 1.00 83.12 97 MET A C 1
ATOM 798 O O . MET A 1 97 ? 2.698 14.454 -9.255 1.00 83.12 97 MET A O 1
ATOM 802 N N . ARG A 1 98 ? 2.333 15.848 -10.968 1.00 88.12 98 ARG A N 1
ATOM 803 C CA . ARG A 1 98 ? 1.063 16.395 -10.457 1.00 88.12 98 ARG A CA 1
ATOM 804 C C . ARG A 1 98 ? 0.023 15.317 -10.126 1.00 88.12 98 ARG A C 1
ATOM 806 O O . ARG A 1 98 ? -0.714 15.436 -9.135 1.00 88.12 98 ARG A O 1
ATOM 813 N N . ASP A 1 99 ? -0.041 14.295 -10.977 1.00 92.75 99 ASP A N 1
ATOM 814 C CA . ASP A 1 99 ? -1.143 13.332 -11.037 1.00 92.75 99 ASP A CA 1
ATOM 815 C C . ASP A 1 99 ? -0.735 11.892 -10.716 1.00 92.75 99 ASP A C 1
ATOM 817 O O . ASP A 1 99 ? -1.540 10.975 -10.899 1.00 92.75 99 ASP A O 1
ATOM 821 N N . THR A 1 100 ? 0.455 11.686 -10.152 1.00 91.94 100 THR A N 1
ATOM 822 C CA . THR A 1 100 ? 0.889 10.386 -9.625 1.00 91.94 100 THR A CA 1
ATOM 823 C C . THR A 1 100 ? 1.249 10.498 -8.156 1.00 91.94 100 THR A C 1
ATOM 825 O O . THR A 1 100 ? 1.859 11.475 -7.724 1.00 91.94 100 THR A O 1
ATOM 828 N N . ILE A 1 101 ? 0.839 9.506 -7.375 1.00 92.00 101 ILE A N 1
ATOM 829 C CA . ILE A 1 101 ? 1.143 9.433 -5.947 1.00 92.00 101 ILE A CA 1
ATOM 830 C C . ILE A 1 101 ? 1.297 7.977 -5.544 1.00 92.00 101 ILE A C 1
ATOM 832 O O . ILE A 1 101 ? 0.665 7.100 -6.123 1.00 92.00 101 ILE A O 1
ATOM 836 N N . ASP A 1 102 ? 2.013 7.779 -4.459 1.00 91.12 102 ASP A N 1
ATOM 837 C CA . ASP A 1 102 ? 1.980 6.571 -3.658 1.00 91.12 102 ASP A CA 1
ATOM 838 C C . ASP A 1 102 ? 1.046 6.808 -2.453 1.00 91.12 102 ASP A C 1
ATOM 840 O O . ASP A 1 102 ? 0.827 7.952 -2.027 1.00 91.12 102 ASP A O 1
ATOM 844 N N . GLN A 1 103 ? 0.429 5.760 -1.897 1.00 93.19 103 GLN A N 1
ATOM 845 C CA . GLN A 1 103 ? -0.428 5.921 -0.715 1.00 93.19 103 GLN A CA 1
ATOM 846 C C . GLN A 1 103 ? -0.439 4.713 0.216 1.00 93.19 103 GLN A C 1
ATOM 848 O O . GLN A 1 103 ? -0.422 3.566 -0.224 1.00 93.19 103 GLN A O 1
ATOM 853 N N . THR A 1 104 ? -0.609 4.987 1.508 1.00 94.38 104 THR A N 1
ATOM 854 C CA . THR A 1 104 ? -1.010 3.980 2.497 1.00 94.38 104 THR A CA 1
ATOM 855 C C . THR A 1 104 ? -2.335 4.388 3.136 1.00 94.38 104 THR A C 1
ATOM 857 O O . THR A 1 104 ? -2.521 5.545 3.514 1.00 94.38 104 THR A O 1
ATOM 860 N N . LEU A 1 105 ? -3.266 3.442 3.241 1.00 95.19 105 LEU A N 1
ATOM 861 C CA . LEU A 1 105 ? -4.477 3.549 4.049 1.00 95.19 105 LEU A CA 1
ATOM 862 C C . LEU A 1 105 ? -4.322 2.628 5.254 1.00 95.19 105 LEU A C 1
ATOM 864 O O . LEU A 1 105 ? -4.227 1.420 5.078 1.00 95.19 105 LEU A O 1
ATOM 868 N N . PHE A 1 106 ? -4.313 3.190 6.455 1.00 95.75 106 PHE A N 1
ATOM 869 C CA . PHE A 1 106 ? -4.288 2.439 7.704 1.00 95.75 106 PHE A CA 1
ATOM 870 C C . PHE A 1 106 ? -5.700 2.268 8.242 1.00 95.75 106 PHE A C 1
ATOM 872 O O . PHE A 1 106 ? -6.404 3.261 8.451 1.00 95.75 106 PHE A O 1
ATOM 879 N N . ALA A 1 107 ? -6.083 1.029 8.529 1.00 94.12 107 ALA A N 1
ATOM 880 C CA . ALA A 1 107 ? -7.293 0.760 9.283 1.00 94.12 107 ALA A CA 1
ATOM 881 C C . ALA A 1 107 ? -7.169 1.381 10.681 1.00 94.12 107 ALA A C 1
ATOM 883 O O . ALA A 1 107 ? -6.109 1.363 11.314 1.00 94.12 107 ALA A O 1
ATOM 884 N N . VAL A 1 108 ? -8.257 1.967 11.176 1.00 92.81 108 VAL A N 1
ATOM 885 C CA . VAL A 1 108 ? -8.274 2.524 12.531 1.00 92.81 108 VAL A CA 1
ATOM 886 C C . VAL A 1 108 ? -8.382 1.377 13.539 1.00 92.81 108 VAL A C 1
ATOM 888 O O . VAL A 1 108 ? -9.193 0.473 13.322 1.00 92.81 108 VAL A O 1
ATOM 891 N N . PRO A 1 109 ? -7.638 1.415 14.663 1.00 89.12 109 PRO A N 1
ATOM 892 C CA . PRO A 1 109 ? -7.791 0.430 15.726 1.00 89.12 109 PRO A CA 1
ATOM 893 C C . PRO A 1 109 ? -9.251 0.294 16.159 1.00 89.12 109 PRO A C 1
ATOM 895 O O . PRO A 1 109 ? -9.927 1.293 16.412 1.00 89.12 109 PRO A O 1
ATOM 898 N N . ASN A 1 110 ? -9.736 -0.944 16.247 1.00 86.19 110 ASN A N 1
ATOM 899 C CA . ASN A 1 110 ? -11.129 -1.281 16.563 1.00 86.19 110 ASN A CA 1
ATOM 900 C C . ASN A 1 110 ? -12.178 -0.780 15.550 1.00 86.19 110 ASN A C 1
ATOM 902 O O . ASN A 1 110 ? -13.373 -0.911 15.834 1.00 86.19 110 ASN A O 1
ATOM 906 N N . GLY A 1 111 ? -11.772 -0.222 14.406 1.00 86.31 111 GLY A N 1
ATOM 907 C CA . GLY A 1 111 ? -12.648 0.044 13.264 1.00 86.31 111 GLY A CA 1
ATOM 908 C C . GLY A 1 111 ? -13.037 -1.249 12.548 1.00 86.31 111 GLY A C 1
ATOM 909 O O . GLY A 1 111 ? -12.441 -2.297 12.796 1.00 86.31 111 GLY A O 1
ATOM 910 N N . GLN A 1 112 ? -14.032 -1.177 11.660 1.00 87.31 112 GLN A N 1
ATOM 911 C CA . GLN A 1 112 ? -14.570 -2.359 10.976 1.00 87.31 112 GLN A CA 1
ATOM 912 C C . GLN A 1 112 ? -13.474 -3.137 10.232 1.00 87.31 112 GLN A C 1
ATOM 914 O O . GLN A 1 112 ? -13.273 -4.310 10.510 1.00 87.31 112 GLN A O 1
ATOM 919 N N . GLU A 1 113 ? -12.674 -2.456 9.404 1.00 90.62 113 GLU A N 1
ATOM 920 C CA . GLU A 1 113 ? -11.566 -3.078 8.663 1.00 90.62 113 GLU A CA 1
ATOM 921 C C . GLU A 1 113 ? -10.567 -3.805 9.575 1.00 90.62 113 GLU A C 1
ATOM 923 O O . GLU A 1 113 ? -10.170 -4.927 9.281 1.00 90.62 113 GLU A O 1
ATOM 928 N N . SER A 1 114 ? -10.202 -3.199 10.711 1.00 90.62 114 SER A N 1
ATOM 929 C CA . SER A 1 114 ? -9.273 -3.805 11.672 1.00 90.62 114 SER A CA 1
ATOM 930 C C . SER A 1 114 ? -9.875 -5.027 12.365 1.00 90.62 114 SER A C 1
ATOM 932 O O . SER A 1 114 ? -9.148 -5.984 12.619 1.00 90.62 114 SER A O 1
ATOM 934 N N . ARG A 1 115 ? -11.183 -5.018 12.656 1.00 88.75 115 ARG A N 1
ATOM 935 C CA . ARG A 1 115 ? -11.895 -6.186 13.204 1.00 88.75 115 ARG A CA 1
ATOM 936 C C . ARG A 1 115 ? -12.025 -7.307 12.180 1.00 88.75 115 ARG A C 1
ATOM 938 O O . ARG A 1 115 ? -11.973 -8.470 12.559 1.00 88.75 115 ARG A O 1
ATOM 945 N N . ASP 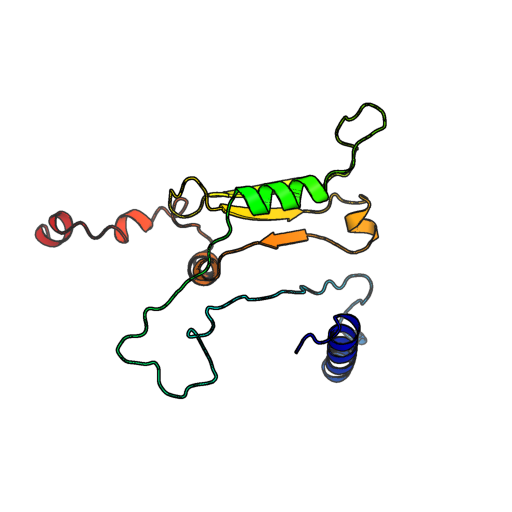A 1 116 ? -12.118 -6.945 10.906 1.00 89.44 116 ASP A N 1
ATOM 946 C CA . ASP A 1 116 ? -12.116 -7.878 9.779 1.00 89.44 116 ASP A CA 1
ATOM 947 C C . ASP A 1 116 ? -10.695 -8.368 9.423 1.00 89.44 116 ASP A C 1
ATOM 949 O O . ASP A 1 116 ? -10.520 -9.143 8.485 1.00 89.44 116 ASP A O 1
ATOM 953 N N . GLY A 1 117 ? -9.671 -7.938 10.173 1.00 88.94 117 GLY A N 1
ATOM 954 C CA . GLY A 1 117 ? -8.283 -8.388 10.036 1.00 88.94 117 GLY A CA 1
ATOM 955 C C . GLY A 1 117 ? -7.421 -7.571 9.068 1.00 88.94 117 GLY A C 1
ATOM 956 O O . GLY A 1 117 ? -6.243 -7.881 8.897 1.00 88.94 117 GLY A O 1
ATOM 957 N N . LEU A 1 118 ? -7.955 -6.512 8.453 1.00 91.06 118 LEU A N 1
ATOM 958 C CA . LEU A 1 118 ? -7.188 -5.608 7.596 1.00 91.06 118 LEU A CA 1
ATOM 959 C C . LEU A 1 118 ? -6.483 -4.542 8.441 1.00 91.06 118 LEU A C 1
ATOM 961 O O . LEU A 1 118 ? -7.131 -3.745 9.114 1.00 91.06 118 LEU A O 1
ATOM 965 N N . ILE A 1 119 ? -5.153 -4.480 8.360 1.00 92.31 119 ILE A N 1
ATOM 966 C CA . ILE A 1 119 ? -4.355 -3.473 9.081 1.00 92.31 119 ILE A CA 1
ATOM 967 C C . ILE A 1 119 ? -4.028 -2.273 8.192 1.00 92.31 119 ILE A C 1
ATOM 969 O O . ILE A 1 119 ? -4.151 -1.123 8.620 1.00 92.31 119 ILE A O 1
ATOM 973 N N . TYR A 1 120 ? -3.637 -2.516 6.943 1.00 94.00 120 TYR A N 1
ATOM 974 C CA . TYR A 1 120 ? -3.394 -1.458 5.973 1.00 94.00 120 TYR A CA 1
ATOM 975 C C . TYR A 1 120 ? -3.614 -1.937 4.538 1.00 94.00 120 TYR A C 1
ATOM 977 O O . TYR A 1 120 ? -3.527 -3.121 4.230 1.00 94.00 120 TYR A O 1
ATOM 985 N N . SER A 1 121 ? -3.863 -0.988 3.640 1.00 93.75 121 SER A N 1
ATOM 986 C CA . SER A 1 121 ? -3.718 -1.161 2.195 1.00 93.75 121 SER A CA 1
ATOM 987 C C . SER A 1 121 ? -2.658 -0.200 1.688 1.00 93.75 121 SER A C 1
ATOM 989 O O . SER A 1 121 ? -2.740 1.007 1.926 1.00 93.75 121 SER A O 1
ATOM 991 N N . GLN A 1 122 ? -1.690 -0.717 0.948 1.00 92.25 122 GLN A N 1
ATOM 992 C CA . GLN A 1 122 ? -0.550 0.057 0.492 1.00 92.25 122 GLN A CA 1
ATOM 993 C C . GLN A 1 122 ? -0.419 -0.025 -1.026 1.00 92.25 122 GLN A C 1
ATOM 995 O O . GLN A 1 122 ? -0.547 -1.093 -1.615 1.00 92.25 122 GLN A O 1
ATOM 1000 N N . HIS A 1 123 ? -0.216 1.131 -1.651 1.00 92.25 123 HIS A N 1
ATOM 1001 C CA . HIS A 1 123 ? -0.057 1.276 -3.092 1.00 92.25 123 HIS A CA 1
ATOM 1002 C C . HIS A 1 123 ? 1.244 2.018 -3.326 1.00 92.25 123 HIS A C 1
ATOM 1004 O O . HIS A 1 123 ? 1.316 3.232 -3.113 1.00 92.25 123 HIS A O 1
ATOM 1010 N N . TYR A 1 124 ? 2.256 1.260 -3.726 1.00 86.81 124 TYR A N 1
ATOM 1011 C CA . TYR A 1 124 ? 3.573 1.784 -4.015 1.00 86.81 124 TYR A CA 1
ATOM 1012 C C . TYR A 1 124 ? 4.001 1.455 -5.427 1.00 86.81 124 TYR A C 1
ATOM 1014 O O . TYR A 1 124 ? 3.593 0.449 -6.015 1.00 86.81 124 TYR A O 1
ATOM 1022 N N . THR A 1 125 ? 4.821 2.347 -5.953 1.00 80.44 125 THR A N 1
ATOM 1023 C CA . THR A 1 125 ? 5.527 2.154 -7.206 1.00 80.44 125 THR A CA 1
ATOM 1024 C C . THR A 1 125 ? 6.744 1.260 -6.958 1.00 80.44 125 THR A C 1
ATOM 1026 O O . THR A 1 125 ? 7.416 1.400 -5.941 1.00 80.44 125 THR A O 1
ATOM 1029 N N . LEU A 1 126 ? 7.072 0.356 -7.887 1.00 75.12 126 LEU A N 1
ATOM 1030 C CA . LEU A 1 126 ? 8.193 -0.592 -7.743 1.00 75.12 126 LEU A CA 1
ATOM 1031 C C . LEU A 1 126 ? 9.539 0.065 -7.431 1.00 75.12 126 LEU A C 1
ATOM 1033 O O . LEU A 1 126 ? 10.311 -0.432 -6.615 1.00 75.12 126 LEU A O 1
ATOM 1037 N N . ILE A 1 127 ? 9.798 1.217 -8.040 1.00 70.62 127 ILE A N 1
ATOM 1038 C CA . ILE A 1 127 ? 11.033 1.973 -7.833 1.00 70.62 127 ILE A CA 1
ATOM 1039 C C . ILE A 1 127 ? 11.202 2.446 -6.375 1.00 70.62 127 ILE A C 1
ATOM 1041 O O . ILE A 1 127 ? 12.323 2.708 -5.946 1.00 70.62 127 ILE A O 1
ATOM 1045 N N . LYS A 1 128 ? 10.126 2.473 -5.570 1.00 67.19 128 LYS A N 1
ATOM 1046 C CA . LYS A 1 128 ? 10.197 2.734 -4.128 1.00 67.19 128 LYS A CA 1
ATOM 1047 C C . LYS A 1 128 ? 11.140 1.772 -3.407 1.00 67.19 128 LYS A C 1
ATOM 1049 O O . LYS A 1 128 ? 11.762 2.191 -2.441 1.00 67.19 128 LYS A O 1
ATOM 1054 N N . ILE A 1 129 ? 11.307 0.534 -3.881 1.00 63.62 129 ILE A N 1
ATOM 1055 C CA . ILE A 1 129 ? 12.216 -0.449 -3.264 1.00 63.62 129 ILE A CA 1
ATOM 1056 C C . ILE A 1 129 ? 13.646 0.106 -3.157 1.00 63.62 129 ILE A C 1
ATOM 1058 O O . ILE A 1 129 ? 14.281 -0.054 -2.116 1.00 63.62 129 ILE A O 1
ATOM 1062 N N . LEU A 1 130 ? 14.121 0.820 -4.185 1.00 58.44 130 LEU A N 1
ATOM 1063 C CA . LEU A 1 130 ? 15.455 1.436 -4.195 1.00 58.44 130 LEU A CA 1
ATOM 1064 C C . LEU A 1 130 ? 15.582 2.586 -3.181 1.00 58.44 130 LEU A C 1
ATOM 1066 O O . LEU A 1 130 ? 16.667 2.848 -2.668 1.00 58.44 130 LEU A O 1
ATOM 1070 N N . PHE A 1 131 ? 14.473 3.255 -2.861 1.00 60.59 131 PHE A N 1
ATOM 1071 C CA . PHE A 1 131 ? 14.430 4.359 -1.897 1.00 60.59 131 PHE A CA 1
ATOM 1072 C C . PHE A 1 131 ? 14.148 3.885 -0.461 1.00 60.59 131 PHE A C 1
ATOM 1074 O O . PHE A 1 131 ? 14.632 4.472 0.510 1.00 60.59 131 PHE A O 1
ATOM 1081 N N . ASP A 1 132 ? 13.425 2.775 -0.305 1.00 58.81 132 ASP A N 1
ATOM 1082 C CA . ASP A 1 132 ? 13.161 2.129 0.980 1.00 58.81 132 ASP A CA 1
ATOM 1083 C C . ASP A 1 132 ? 14.411 1.507 1.592 1.00 58.81 132 ASP A C 1
ATOM 1085 O O . ASP A 1 132 ? 14.538 1.511 2.821 1.00 58.81 132 ASP A O 1
ATOM 1089 N N . SER A 1 133 ? 15.344 1.009 0.769 1.00 54.44 133 SER A N 1
ATOM 1090 C CA . SER A 1 133 ? 16.658 0.578 1.257 1.00 54.44 133 SER A CA 1
ATOM 1091 C C . SER A 1 133 ? 17.436 1.735 1.877 1.00 54.44 133 SER A C 1
ATOM 1093 O O . SER A 1 133 ? 18.117 1.532 2.877 1.00 54.44 133 SER A O 1
ATOM 1095 N N . SER A 1 134 ? 17.279 2.953 1.347 1.00 54.75 134 SER A N 1
ATOM 1096 C CA . SER A 1 134 ? 17.851 4.165 1.943 1.00 54.75 134 SER A CA 1
ATOM 1097 C C . SER A 1 134 ? 17.005 4.764 3.069 1.00 54.75 134 SER A C 1
ATOM 1099 O O . SER A 1 134 ? 17.475 5.685 3.719 1.00 54.75 134 SER A O 1
ATOM 1101 N N . LYS A 1 135 ? 15.786 4.256 3.326 1.00 56.78 135 LYS A N 1
ATOM 1102 C CA . LYS A 1 135 ? 14.806 4.789 4.299 1.00 56.78 135 LYS A CA 1
ATOM 1103 C C . LYS A 1 135 ? 14.416 6.255 4.097 1.00 56.78 135 LYS A C 1
ATOM 1105 O O . LYS A 1 135 ? 13.845 6.858 5.002 1.00 56.78 135 LYS A O 1
ATOM 1110 N N . VAL A 1 136 ? 14.662 6.812 2.915 1.00 57.22 136 VAL A N 1
ATOM 1111 C CA . VAL A 1 136 ? 14.370 8.210 2.621 1.00 57.22 136 VAL A CA 1
ATOM 1112 C C . VAL A 1 136 ? 13.825 8.350 1.199 1.00 57.22 136 VAL A C 1
ATOM 1114 O O . VAL A 1 136 ? 14.405 7.816 0.254 1.00 57.22 136 VAL A O 1
ATOM 1117 N N . TYR A 1 137 ? 12.684 9.032 1.046 1.00 58.03 137 TYR A N 1
ATOM 1118 C CA . TYR A 1 137 ? 12.100 9.341 -0.264 1.00 58.03 137 TYR A CA 1
ATOM 1119 C C . TYR A 1 137 ? 12.964 10.356 -1.027 1.00 58.03 137 TYR A C 1
ATOM 1121 O O . TYR A 1 137 ? 13.723 11.110 -0.427 1.00 58.03 137 TYR A O 1
ATOM 1129 N N . VAL A 1 138 ? 12.800 10.412 -2.355 1.00 54.91 138 VAL A N 1
ATOM 1130 C CA . VAL A 1 138 ? 13.591 11.255 -3.279 1.00 54.91 138 VAL A CA 1
ATOM 1131 C C . VAL A 1 138 ? 13.724 12.720 -2.841 1.00 54.91 138 VAL A C 1
ATOM 1133 O O . VAL A 1 138 ? 14.723 13.343 -3.155 1.00 54.91 138 VAL A O 1
ATOM 1136 N N . PHE A 1 139 ? 12.754 13.290 -2.126 1.00 58.25 139 PHE A N 1
ATOM 1137 C CA . PHE A 1 139 ? 12.809 14.700 -1.704 1.00 58.25 139 PHE A CA 1
ATOM 1138 C C . PHE A 1 139 ? 12.987 14.899 -0.201 1.00 58.25 139 PHE A C 1
ATOM 1140 O O . PHE A 1 139 ? 13.094 16.035 0.243 1.00 58.25 139 PHE A O 1
ATOM 1147 N N . ASP A 1 140 ? 13.040 13.808 0.558 1.00 56.41 140 ASP A N 1
ATOM 1148 C CA . ASP A 1 140 ? 13.309 13.844 1.995 1.00 56.41 140 ASP A CA 1
ATOM 1149 C C . ASP A 1 140 ? 14.783 13.508 2.288 1.00 56.41 140 ASP A C 1
ATOM 1151 O O . ASP A 1 140 ? 15.192 13.482 3.446 1.00 56.41 140 ASP A O 1
ATOM 1155 N N . ASN A 1 141 ? 15.568 13.184 1.248 1.00 57.12 141 ASN A N 1
ATOM 1156 C CA . ASN A 1 141 ? 16.958 12.759 1.358 1.00 57.12 141 ASN A CA 1
ATOM 1157 C C . ASN A 1 141 ? 17.889 13.936 1.103 1.00 57.12 141 ASN A C 1
ATOM 1159 O O . ASN A 1 141 ? 18.098 14.326 -0.043 1.00 57.12 141 ASN A O 1
ATOM 1163 N N . ASP A 1 142 ? 18.512 14.427 2.171 1.00 60.38 142 ASP A N 1
ATOM 1164 C CA . ASP A 1 142 ? 19.523 15.489 2.127 1.00 60.38 142 ASP A CA 1
ATOM 1165 C C . ASP A 1 142 ? 20.708 15.144 1.199 1.00 60.38 142 ASP A C 1
ATOM 1167 O O . ASP A 1 142 ? 21.414 16.026 0.727 1.00 60.38 142 ASP A O 1
ATOM 1171 N N . SER A 1 143 ? 20.918 13.862 0.876 1.00 54.53 143 SER A N 1
ATOM 1172 C CA . SER A 1 143 ? 21.958 13.416 -0.062 1.00 54.53 143 SER A CA 1
ATOM 1173 C C . SER A 1 143 ? 21.557 13.525 -1.541 1.00 54.53 143 SER A C 1
ATOM 1175 O O . SER A 1 143 ? 22.391 13.255 -2.404 1.00 54.53 143 SER A O 1
ATOM 1177 N N . VAL A 1 144 ? 20.311 13.890 -1.871 1.00 50.59 144 VAL A N 1
ATOM 1178 C CA . VAL A 1 144 ? 19.828 14.005 -3.266 1.00 50.59 144 VAL A CA 1
ATOM 1179 C C . VAL A 1 144 ? 20.423 15.205 -4.002 1.00 50.59 144 VAL A C 1
ATOM 1181 O O . VAL A 1 144 ? 20.498 15.156 -5.228 1.00 50.59 144 VAL A O 1
ATOM 1184 N N . GLU A 1 145 ? 20.981 16.196 -3.295 1.00 53.28 145 GLU A N 1
ATOM 1185 C CA . GLU A 1 145 ? 21.857 17.210 -3.909 1.00 53.28 145 GLU A CA 1
ATOM 1186 C C . GLU A 1 145 ? 22.981 16.567 -4.748 1.00 53.28 145 GLU A C 1
ATOM 1188 O O . GLU A 1 145 ? 23.337 17.086 -5.804 1.00 53.28 145 GLU A O 1
ATOM 1193 N N . ASN A 1 146 ? 23.461 15.378 -4.355 1.00 51.81 146 ASN A N 1
ATOM 1194 C CA . ASN A 1 146 ? 24.507 14.646 -5.077 1.00 51.81 146 ASN A CA 1
ATOM 1195 C C . ASN A 1 146 ? 23.999 13.837 -6.286 1.00 51.81 146 ASN A C 1
ATOM 1197 O O . ASN A 1 146 ? 24.810 13.354 -7.074 1.00 51.81 146 ASN A O 1
ATOM 1201 N N . LEU A 1 147 ? 22.683 13.642 -6.436 1.00 50.22 147 LEU A N 1
ATOM 1202 C CA . LEU A 1 147 ? 22.092 12.929 -7.581 1.00 50.22 147 LEU A CA 1
ATOM 1203 C C . LEU A 1 147 ? 21.764 13.866 -8.748 1.00 50.22 147 LEU A C 1
ATOM 1205 O O . LEU A 1 147 ? 21.648 13.417 -9.889 1.00 50.22 147 LEU A O 1
ATOM 1209 N N . THR A 1 148 ? 21.680 15.170 -8.497 1.00 53.25 148 THR A N 1
ATOM 1210 C CA . THR A 1 148 ? 21.777 16.191 -9.539 1.00 53.25 148 THR A CA 1
ATOM 1211 C C . THR A 1 148 ? 23.245 16.424 -9.874 1.00 53.25 148 THR A C 1
ATOM 1213 O O . THR A 1 148 ? 23.864 17.364 -9.386 1.00 53.25 148 THR A O 1
ATOM 1216 N N . LEU A 1 149 ? 23.823 15.569 -10.721 1.00 54.28 149 LEU A N 1
ATOM 1217 C CA . LEU A 1 149 ? 25.090 15.887 -11.379 1.00 54.28 149 LEU A CA 1
ATOM 1218 C C . LEU A 1 149 ? 24.853 17.043 -12.361 1.00 54.28 149 LEU A C 1
ATOM 1220 O O . LEU A 1 149 ? 24.611 16.836 -13.550 1.00 54.28 149 LEU A O 1
ATOM 1224 N N . ASP A 1 150 ? 24.903 18.273 -11.856 1.00 55.88 150 ASP A N 1
ATOM 1225 C CA . ASP A 1 150 ? 25.137 19.442 -12.691 1.00 55.88 150 ASP A CA 1
ATOM 1226 C C . ASP A 1 150 ? 26.544 19.307 -13.295 1.00 55.88 150 ASP A C 1
ATOM 1228 O O . ASP A 1 150 ? 27.543 19.183 -12.579 1.00 55.88 150 ASP A O 1
ATOM 1232 N N . PHE A 1 151 ? 26.645 19.341 -14.625 1.00 54.44 151 PHE A N 1
ATOM 1233 C CA . PHE A 1 151 ? 27.937 19.357 -15.315 1.00 54.44 151 PHE A CA 1
ATOM 1234 C C . PHE A 1 151 ? 28.823 20.541 -14.884 1.00 54.44 151 PHE A C 1
ATOM 1236 O O . PHE A 1 151 ? 30.048 20.458 -14.999 1.00 54.44 151 PHE A O 1
ATOM 1243 N N . GLY A 1 152 ? 28.235 21.624 -14.369 1.00 59.66 152 GLY A N 1
ATOM 1244 C CA . GLY A 1 152 ? 28.949 22.735 -13.746 1.00 59.66 152 GLY A CA 1
ATOM 1245 C C . GLY A 1 152 ? 29.710 22.338 -12.477 1.00 59.66 152 GLY A C 1
ATOM 1246 O O . GLY A 1 152 ? 30.819 22.824 -12.276 1.00 59.66 152 GLY A O 1
ATOM 1247 N N . TYR A 1 153 ? 29.180 21.407 -11.677 1.00 54.03 153 TYR A N 1
ATOM 1248 C CA . TYR A 1 153 ? 29.798 20.934 -10.431 1.00 54.03 153 TYR A CA 1
ATOM 1249 C C . TYR A 1 153 ? 30.986 19.991 -10.688 1.00 54.03 153 TYR A C 1
ATOM 1251 O O . TYR A 1 153 ? 32.000 20.043 -9.994 1.00 54.03 153 TYR A O 1
ATOM 1259 N N . ILE A 1 154 ? 30.916 19.182 -11.754 1.00 52.59 154 ILE A N 1
ATOM 1260 C CA . ILE A 1 154 ? 32.021 18.303 -12.185 1.00 52.59 154 ILE A CA 1
ATOM 1261 C C . ILE A 1 154 ? 33.232 19.113 -12.680 1.00 52.59 154 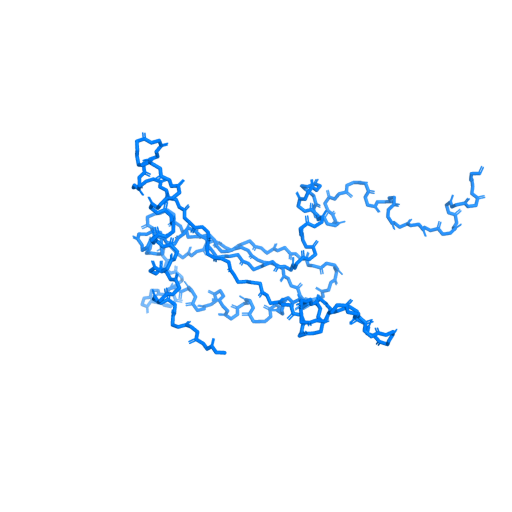ILE A C 1
ATOM 1263 O O . ILE A 1 154 ? 34.364 18.654 -12.574 1.00 52.59 154 ILE A O 1
ATOM 1267 N N . ARG A 1 155 ? 33.024 20.327 -13.207 1.00 48.38 155 ARG A N 1
ATOM 1268 C CA . ARG A 1 155 ? 34.107 21.169 -13.747 1.00 48.38 155 ARG A CA 1
ATOM 1269 C C . ARG A 1 155 ? 34.938 21.905 -12.693 1.00 48.38 155 ARG A C 1
ATOM 1271 O O . ARG A 1 155 ? 35.909 22.556 -13.069 1.00 48.38 155 ARG A O 1
ATOM 1278 N N . SER A 1 156 ? 34.551 21.848 -11.420 1.00 52.88 156 SER A N 1
ATOM 1279 C CA . SER A 1 156 ? 35.231 22.553 -10.324 1.00 52.88 156 SER A CA 1
ATOM 1280 C C . SER A 1 156 ? 36.083 21.660 -9.412 1.00 52.88 156 SER A C 1
ATOM 1282 O O . SER A 1 156 ? 36.637 22.170 -8.439 1.00 52.88 156 SER A O 1
ATOM 1284 N N . LEU A 1 157 ? 36.193 20.363 -9.719 1.00 48.47 157 LEU A N 1
ATOM 1285 C CA . LEU A 1 157 ? 37.177 19.435 -9.141 1.00 48.47 157 LEU A CA 1
ATOM 1286 C C . LEU A 1 157 ? 38.411 19.339 -10.046 1.00 48.47 157 LEU A C 1
ATOM 1288 O O . LEU A 1 157 ? 39.524 19.226 -9.488 1.00 48.47 157 LEU A O 1
#

Secondary structure (DSSP, 8-state):
----HHHHHHHHHHHHHHH--GGGS-GGG-----------TTSSSS-SS--TTPPP--PPPBHHHHHHHHHHT--B-TTSSBPTTPPEEEEEE-TT-TTBEEEEEEPPTTSHHHHTT--EEEE--TTHHHHHTTTS-TTT-GGGGGTS--HHHHTT-